Protein AF-A0A965XQX8-F1 (afdb_monomer)

Secondary structure (DSSP, 8-state):
-TT--EEEE-S-HHHHHT-HHHHHHHHHHH--TTTSEEETTEEEETTEEEESS-EEEE----TTSPPP-PPPHHHHHHHHHHHSTTSTTTT--

Sequence (93 aa):
LGGIRLVVVADDPAFVRLSWRNFLWTTFTRSDPATDIYGLGSFTHCKHWGCRGALVIDARAKEFHAPVLEEDPDVVARVEALAAPGGPFHKLF

Mean predicted aligned error: 5.16 Å

Structure (mmCIF, N/CA/C/O backbone):
data_AF-A0A965XQX8-F1
#
_entry.id   AF-A0A965XQX8-F1
#
loop_
_atom_site.group_PDB
_atom_site.id
_atom_site.type_symbol
_atom_site.label_atom_id
_atom_site.label_alt_id
_atom_site.label_comp_id
_atom_site.label_asym_id
_atom_site.label_entity_id
_atom_site.label_seq_id
_atom_site.pdbx_PDB_ins_code
_atom_site.Cartn_x
_atom_site.Cartn_y
_atom_site.Cartn_z
_atom_site.occupancy
_atom_site.B_iso_or_equiv
_atom_site.auth_seq_id
_atom_site.auth_comp_id
_atom_site.auth_asym_id
_atom_site.auth_atom_id
_atom_site.pdbx_PDB_model_num
ATOM 1 N N . LEU A 1 1 ? -18.309 -11.767 5.184 1.00 57.69 1 LEU A N 1
ATOM 2 C CA . LEU A 1 1 ? -16.909 -11.403 5.525 1.00 57.69 1 LEU A CA 1
ATOM 3 C C . LEU A 1 1 ? -16.287 -12.233 6.667 1.00 57.69 1 LEU A C 1
ATOM 5 O O . LEU A 1 1 ? -15.145 -11.971 7.008 1.00 57.69 1 LEU A O 1
ATOM 9 N N . GLY A 1 2 ? -16.950 -13.257 7.231 1.00 62.31 2 GLY A N 1
ATOM 10 C CA . GLY A 1 2 ? -16.486 -13.946 8.457 1.00 62.31 2 GLY A CA 1
ATOM 11 C C . GLY A 1 2 ? -15.134 -14.685 8.408 1.00 62.31 2 GLY A C 1
ATOM 12 O O . GLY A 1 2 ? -14.655 -15.102 9.456 1.00 62.31 2 GLY A O 1
ATOM 13 N N . GLY A 1 3 ? -14.508 -14.830 7.233 1.00 85.19 3 GLY A N 1
ATOM 14 C CA . GLY A 1 3 ? -13.171 -15.422 7.067 1.00 85.19 3 GLY A CA 1
ATOM 15 C C . GLY A 1 3 ? -12.078 -14.443 6.618 1.00 85.19 3 GLY A C 1
ATOM 16 O O . GLY A 1 3 ? -10.914 -14.825 6.566 1.00 85.19 3 GLY A O 1
ATOM 17 N N . ILE A 1 4 ? -12.423 -13.190 6.302 1.00 91.06 4 ILE A N 1
ATOM 18 C CA . ILE A 1 4 ? -11.448 -12.189 5.849 1.00 91.06 4 ILE A CA 1
ATOM 19 C C . ILE A 1 4 ? -10.895 -11.461 7.072 1.00 91.06 4 ILE A C 1
ATOM 21 O O . ILE A 1 4 ? -11.655 -10.922 7.874 1.00 91.06 4 ILE A O 1
ATOM 25 N N . ARG A 1 5 ? -9.567 -11.471 7.223 1.00 92.12 5 ARG A N 1
ATOM 26 C CA . ARG A 1 5 ? -8.868 -10.854 8.363 1.00 92.12 5 ARG A CA 1
ATOM 27 C C . ARG A 1 5 ? -8.304 -9.471 8.057 1.00 92.12 5 ARG A C 1
ATOM 29 O O . ARG A 1 5 ? -8.159 -8.679 8.981 1.00 92.12 5 ARG A O 1
ATOM 36 N N . LEU A 1 6 ? -8.044 -9.178 6.786 1.00 95.00 6 LEU A N 1
ATOM 37 C CA . LEU A 1 6 ? -7.490 -7.913 6.323 1.00 95.00 6 LEU A CA 1
ATOM 38 C C . LEU A 1 6 ? -8.195 -7.478 5.038 1.00 95.00 6 LEU A C 1
ATOM 40 O O . LEU A 1 6 ? -8.380 -8.282 4.126 1.00 95.00 6 LEU A O 1
ATOM 44 N N . VAL A 1 7 ? -8.556 -6.204 4.977 1.00 96.25 7 VAL A N 1
ATOM 45 C CA . VAL A 1 7 ? -9.046 -5.514 3.787 1.00 96.25 7 VAL A CA 1
ATOM 46 C C . VAL A 1 7 ? -8.161 -4.293 3.578 1.00 96.25 7 VAL A C 1
ATOM 48 O O . VAL A 1 7 ? -7.938 -3.524 4.507 1.00 96.25 7 VAL A O 1
ATOM 51 N N . VAL A 1 8 ? -7.663 -4.108 2.361 1.00 97.44 8 VAL A N 1
ATOM 52 C CA . VAL A 1 8 ? -6.926 -2.900 1.980 1.00 97.44 8 VAL A CA 1
ATOM 53 C C . VAL A 1 8 ? -7.777 -2.127 0.985 1.00 97.44 8 VAL A C 1
ATOM 55 O O . VAL A 1 8 ? -8.246 -2.694 -0.001 1.00 97.44 8 VAL A O 1
ATOM 58 N N . VAL A 1 9 ? -7.992 -0.846 1.266 1.00 97.75 9 VAL A N 1
ATOM 59 C CA . VAL A 1 9 ? -8.651 0.095 0.360 1.00 97.75 9 VAL A CA 1
ATOM 60 C C . VAL A 1 9 ? -7.556 0.814 -0.419 1.00 97.75 9 VAL A C 1
ATOM 62 O O . VAL A 1 9 ? -6.673 1.413 0.184 1.00 97.75 9 VAL A O 1
ATOM 65 N N . ALA A 1 10 ? -7.585 0.729 -1.745 1.00 97.31 10 ALA A N 1
ATOM 66 C CA . ALA A 1 10 ? -6.565 1.304 -2.618 1.00 97.31 10 ALA A CA 1
ATOM 67 C C . ALA A 1 10 ? -7.206 1.898 -3.876 1.00 97.31 10 ALA A C 1
ATOM 69 O O . ALA A 1 10 ? -8.286 1.462 -4.276 1.00 97.31 10 ALA A O 1
ATOM 70 N N . ASP A 1 11 ? -6.523 2.863 -4.497 1.00 95.88 11 ASP A N 1
ATOM 71 C CA . ASP A 1 11 ? -7.005 3.557 -5.701 1.00 95.88 11 ASP A CA 1
ATOM 72 C C . ASP A 1 11 ? -7.079 2.622 -6.917 1.00 95.88 11 ASP A C 1
ATOM 74 O O . ASP A 1 11 ? -8.054 2.644 -7.664 1.00 95.88 11 ASP A O 1
ATOM 78 N N . ASP A 1 12 ? -6.075 1.752 -7.076 1.00 95.81 12 ASP A N 1
ATOM 79 C CA . ASP A 1 12 ? -6.013 0.741 -8.135 1.00 95.81 12 ASP A CA 1
ATOM 80 C C . ASP A 1 12 ? -5.813 -0.670 -7.544 1.00 95.81 12 ASP A C 1
ATOM 82 O O . ASP A 1 12 ? -4.686 -1.164 -7.410 1.00 95.81 12 ASP A O 1
ATOM 86 N N . PRO A 1 13 ? -6.907 -1.369 -7.195 1.00 95.56 13 PRO A N 1
ATOM 87 C CA . PRO A 1 13 ? -6.839 -2.742 -6.710 1.00 95.56 13 PRO A CA 1
ATOM 88 C C . PRO A 1 13 ? -6.262 -3.726 -7.738 1.00 95.56 13 PRO A C 1
ATOM 90 O O . PRO A 1 13 ? -5.750 -4.780 -7.348 1.00 95.56 13 PRO A O 1
ATOM 93 N N . ALA A 1 14 ? -6.351 -3.420 -9.041 1.00 97.12 14 ALA A N 1
ATOM 94 C CA . ALA A 1 14 ? -5.817 -4.278 -10.087 1.00 97.12 14 ALA A CA 1
ATOM 95 C C . ALA A 1 14 ? -4.287 -4.256 -10.063 1.00 97.12 14 ALA A C 1
ATOM 97 O O . ALA A 1 14 ? -3.698 -5.332 -10.066 1.00 97.12 14 ALA A O 1
ATOM 98 N N . PHE A 1 15 ? -3.657 -3.085 -9.932 1.00 95.19 15 PHE A N 1
ATOM 99 C CA . PHE A 1 15 ? -2.208 -2.961 -9.740 1.00 95.19 15 PHE A CA 1
ATOM 100 C C . PHE A 1 15 ? -1.729 -3.643 -8.453 1.00 95.19 15 PHE A C 1
ATOM 102 O O . PHE A 1 15 ? -0.740 -4.384 -8.463 1.00 95.19 15 PHE A O 1
ATOM 109 N N . VAL A 1 16 ? -2.455 -3.437 -7.348 1.00 97.06 16 VAL A N 1
ATOM 110 C CA . VAL A 1 16 ? -2.118 -3.993 -6.027 1.00 97.06 16 VAL A CA 1
ATOM 111 C C . VAL A 1 16 ? -2.072 -5.522 -6.051 1.00 97.06 16 VAL A C 1
ATOM 113 O O . VAL A 1 16 ? -1.158 -6.111 -5.476 1.00 97.06 16 VAL A O 1
ATOM 116 N N . ARG A 1 17 ? -3.015 -6.184 -6.740 1.00 96.38 17 ARG A N 1
ATOM 117 C CA . ARG A 1 17 ? -3.069 -7.658 -6.800 1.00 96.38 17 ARG A CA 1
ATOM 118 C C . ARG A 1 17 ? -2.043 -8.297 -7.742 1.00 96.38 17 ARG A C 1
ATOM 120 O O . ARG A 1 17 ? -1.898 -9.515 -7.696 1.00 96.38 17 ARG A O 1
ATOM 127 N N . LEU A 1 18 ? -1.372 -7.528 -8.610 1.00 97.19 18 LEU A N 1
ATOM 128 C CA . LEU A 1 18 ? -0.439 -8.088 -9.602 1.00 97.19 18 LEU A CA 1
ATOM 129 C C . LEU A 1 18 ? 0.773 -8.760 -8.957 1.00 97.19 18 LEU A C 1
ATOM 131 O O . LEU A 1 18 ? 1.320 -9.706 -9.518 1.00 97.19 18 LEU A O 1
ATOM 135 N N . SER A 1 19 ? 1.221 -8.273 -7.798 1.00 97.88 19 SER A N 1
ATOM 136 C CA . SER A 1 19 ? 2.360 -8.859 -7.102 1.00 97.88 19 SER A CA 1
ATOM 137 C C . SER A 1 19 ? 2.338 -8.564 -5.608 1.00 97.88 19 SER A C 1
ATOM 139 O O . SER A 1 19 ? 1.786 -7.566 -5.145 1.00 97.88 19 SER A O 1
ATOM 141 N N . TRP A 1 20 ? 3.041 -9.404 -4.849 1.00 97.62 20 TRP A N 1
ATOM 142 C CA . TRP A 1 20 ? 3.285 -9.164 -3.429 1.00 97.62 20 TRP A CA 1
ATOM 143 C C . TRP A 1 20 ? 4.017 -7.839 -3.174 1.00 97.62 20 TRP A C 1
ATOM 145 O O . TRP A 1 20 ? 3.726 -7.138 -2.208 1.00 97.62 20 TRP A O 1
ATOM 155 N N . ARG A 1 21 ? 4.937 -7.458 -4.068 1.00 98.06 21 ARG A N 1
ATOM 156 C CA . ARG A 1 21 ? 5.686 -6.202 -3.960 1.00 98.06 21 ARG A CA 1
ATOM 157 C C . ARG A 1 21 ? 4.770 -4.988 -4.102 1.00 98.06 21 ARG A C 1
ATOM 159 O O . ARG A 1 21 ? 4.885 -4.069 -3.299 1.00 98.06 21 ARG A O 1
ATOM 166 N N . ASN A 1 22 ? 3.841 -5.012 -5.058 1.00 96.50 22 ASN A N 1
ATOM 167 C CA . ASN A 1 22 ? 2.865 -3.936 -5.249 1.00 96.50 22 ASN A CA 1
ATOM 168 C C . ASN A 1 22 ? 1.928 -3.830 -4.048 1.00 96.50 22 ASN A C 1
ATOM 170 O O . ASN A 1 22 ? 1.663 -2.722 -3.584 1.00 96.50 22 ASN A O 1
ATOM 174 N N . PHE A 1 23 ? 1.476 -4.972 -3.518 1.00 97.19 23 PHE A N 1
ATOM 175 C CA . PHE A 1 23 ? 0.684 -5.014 -2.295 1.00 97.19 23 PHE A CA 1
ATOM 176 C C . PHE A 1 23 ? 1.411 -4.361 -1.118 1.00 97.19 23 PHE A C 1
ATOM 178 O O . PHE A 1 23 ? 0.866 -3.441 -0.510 1.00 97.19 23 PHE A O 1
ATOM 185 N N . LEU A 1 24 ? 2.644 -4.786 -0.826 1.00 97.50 24 LEU A N 1
ATOM 186 C CA . LEU A 1 24 ? 3.429 -4.233 0.277 1.00 97.50 24 LEU A CA 1
ATOM 187 C C . LEU A 1 24 ? 3.707 -2.741 0.088 1.00 97.50 24 LEU A C 1
ATOM 189 O O . LEU A 1 24 ? 3.475 -1.955 1.003 1.00 97.50 24 LEU A O 1
ATOM 193 N N . TRP A 1 25 ? 4.183 -2.353 -1.097 1.00 95.31 25 TRP A N 1
ATOM 194 C CA . TRP A 1 25 ? 4.521 -0.966 -1.387 1.00 95.31 25 TRP A CA 1
ATOM 195 C C . TRP A 1 25 ? 3.289 -0.074 -1.263 1.00 95.31 25 TRP A C 1
ATOM 197 O O . TRP A 1 25 ? 3.308 0.878 -0.491 1.00 95.31 25 TRP A O 1
ATOM 207 N N . THR A 1 26 ? 2.187 -0.418 -1.932 1.00 95.94 26 THR A N 1
ATOM 208 C CA . THR A 1 26 ? 0.975 0.412 -1.907 1.00 95.94 26 THR A CA 1
ATOM 209 C C . THR A 1 26 ? 0.413 0.504 -0.495 1.00 95.94 26 THR A C 1
ATOM 211 O O . THR A 1 26 ? 0.143 1.604 -0.027 1.00 95.94 26 THR A O 1
ATOM 214 N N . THR A 1 27 ? 0.296 -0.628 0.209 1.00 97.06 27 THR A N 1
ATOM 215 C CA . THR A 1 27 ? -0.314 -0.666 1.544 1.00 97.06 27 THR A CA 1
ATOM 216 C C . THR A 1 27 ? 0.474 0.177 2.538 1.00 97.06 27 THR A C 1
ATOM 218 O O . THR A 1 27 ? -0.103 1.038 3.185 1.00 97.06 27 THR A O 1
ATOM 221 N N . PHE A 1 28 ? 1.790 -0.032 2.637 1.00 95.69 28 PHE A N 1
ATOM 222 C CA . PHE A 1 28 ? 2.582 0.523 3.738 1.00 95.69 28 PHE A CA 1
ATOM 223 C C . PHE A 1 28 ? 3.274 1.851 3.430 1.00 95.69 28 PHE A C 1
ATOM 225 O O . PHE A 1 28 ? 3.723 2.511 4.360 1.00 95.69 28 PHE A O 1
ATOM 232 N N . THR A 1 29 ? 3.365 2.270 2.163 1.00 94.12 29 THR A N 1
ATOM 233 C CA . THR A 1 29 ? 3.881 3.614 1.828 1.00 94.12 29 THR A CA 1
ATOM 234 C C . THR A 1 29 ? 2.786 4.667 1.733 1.00 94.12 29 THR A C 1
ATOM 236 O O . THR A 1 29 ? 3.093 5.855 1.747 1.00 94.12 29 THR A O 1
ATOM 239 N N . ARG A 1 30 ? 1.515 4.250 1.639 1.00 95.50 30 ARG A N 1
ATOM 240 C CA . ARG A 1 30 ? 0.379 5.172 1.538 1.00 95.50 30 ARG A CA 1
ATOM 241 C C . ARG A 1 30 ? -0.489 5.235 2.785 1.00 95.50 30 ARG A C 1
ATOM 243 O O . ARG A 1 30 ? -1.333 6.116 2.822 1.00 95.50 30 ARG A O 1
ATOM 250 N N . SER A 1 31 ? -0.330 4.350 3.768 1.00 96.75 31 SER A N 1
ATOM 251 C CA . SER A 1 31 ? -1.114 4.388 5.011 1.00 96.75 31 SER A CA 1
ATOM 252 C C . SER A 1 31 ? -0.325 4.987 6.176 1.00 96.75 31 SER A C 1
ATOM 254 O O . SER A 1 31 ? 0.811 4.570 6.411 1.00 96.75 31 SER A O 1
ATOM 256 N N . ASP A 1 32 ? -0.955 5.843 6.972 1.00 95.44 32 ASP A N 1
ATOM 257 C CA . ASP A 1 32 ? -0.499 6.199 8.317 1.00 95.44 32 ASP A CA 1
ATOM 258 C C . ASP A 1 32 ? -1.137 5.250 9.358 1.00 95.44 32 ASP A C 1
ATOM 260 O O . ASP A 1 32 ? -2.363 5.246 9.517 1.00 95.44 32 ASP A O 1
ATOM 264 N N . PRO A 1 33 ? -0.348 4.453 10.109 1.00 93.56 33 PRO A N 1
ATOM 265 C CA . PRO A 1 33 ? -0.869 3.553 11.138 1.00 93.56 33 PRO A CA 1
ATOM 266 C C . PRO A 1 33 ? -1.752 4.216 12.208 1.00 93.56 33 PRO A C 1
ATOM 268 O O . PRO A 1 33 ? -2.537 3.523 12.855 1.00 93.56 33 PRO A O 1
ATOM 271 N N . ALA A 1 34 ? -1.616 5.523 12.438 1.00 93.75 34 ALA A N 1
ATOM 272 C CA . ALA A 1 34 ? -2.401 6.243 13.432 1.00 93.75 34 ALA A CA 1
ATOM 273 C C . ALA A 1 34 ? -3.794 6.645 12.924 1.00 93.75 34 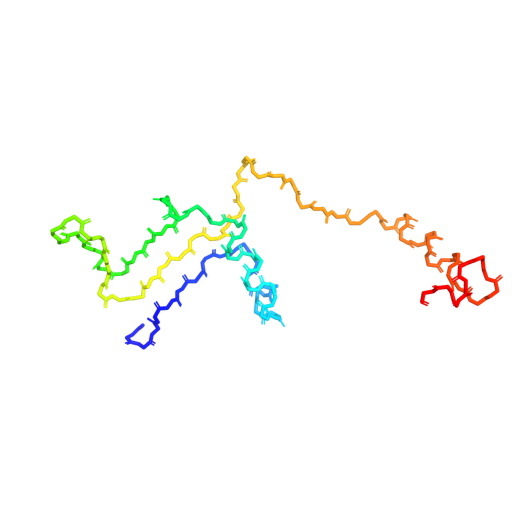ALA A C 1
ATOM 275 O O . ALA A 1 34 ? -4.742 6.656 13.711 1.00 93.75 34 ALA A O 1
ATOM 276 N N . THR A 1 35 ? -3.932 6.982 11.638 1.00 95.38 35 THR A N 1
ATOM 277 C CA . THR A 1 35 ? -5.170 7.571 11.090 1.00 95.38 35 THR A CA 1
ATOM 278 C C . THR A 1 35 ? -5.893 6.679 10.093 1.00 95.38 35 THR A C 1
ATOM 280 O O . THR A 1 35 ? -7.110 6.796 9.961 1.00 95.38 35 THR A O 1
ATOM 283 N N . ASP A 1 36 ? -5.177 5.765 9.439 1.00 97.56 36 ASP A N 1
ATOM 284 C CA . ASP A 1 36 ? -5.681 4.995 8.297 1.00 97.56 36 ASP A CA 1
ATOM 285 C C . ASP A 1 36 ? -6.032 3.545 8.664 1.00 97.56 36 ASP A C 1
ATOM 287 O O . ASP A 1 36 ? -6.236 2.696 7.792 1.00 97.56 36 ASP A O 1
ATOM 291 N N . ILE A 1 37 ? -6.094 3.245 9.964 1.00 97.62 37 ILE A N 1
ATOM 292 C CA . ILE A 1 37 ? -6.399 1.919 10.493 1.00 97.62 37 ILE A CA 1
ATOM 293 C C . ILE A 1 37 ? -7.808 1.898 11.074 1.00 97.62 37 ILE A C 1
ATOM 295 O O . ILE A 1 37 ? -8.131 2.577 12.048 1.00 97.62 37 ILE A O 1
ATOM 299 N N . TYR A 1 38 ? -8.640 1.036 10.501 1.00 97.19 38 TYR A N 1
ATOM 300 C CA . TYR A 1 38 ? -10.016 0.811 10.917 1.00 97.19 38 TYR A CA 1
ATOM 301 C C . TYR A 1 38 ? -10.258 -0.678 11.142 1.00 97.19 38 TYR A C 1
ATOM 303 O O . TYR A 1 38 ? -9.447 -1.535 10.790 1.00 97.19 38 TYR A O 1
ATOM 311 N N . GLY A 1 39 ? -11.396 -1.028 11.730 1.00 95.81 39 GLY A N 1
ATOM 312 C CA . GLY A 1 39 ? -11.735 -2.430 11.914 1.00 95.81 39 GLY A CA 1
ATOM 313 C C . GLY A 1 39 ? -13.221 -2.656 12.095 1.00 95.81 39 GLY A C 1
ATOM 314 O O . GLY A 1 39 ? -13.918 -1.876 12.744 1.00 95.81 39 GLY A O 1
ATOM 315 N N . LEU A 1 40 ? -13.719 -3.753 11.530 1.00 94.75 40 LEU A N 1
ATOM 316 C CA . LEU A 1 40 ? -15.118 -4.139 11.691 1.00 94.75 40 LEU A CA 1
ATOM 317 C C . LEU A 1 40 ? -15.398 -4.473 13.162 1.00 94.75 40 LEU A C 1
ATOM 319 O O . LEU A 1 40 ? -14.789 -5.381 13.737 1.00 94.75 40 LEU A O 1
ATOM 323 N N . GLY A 1 41 ? -16.322 -3.729 13.773 1.00 94.50 41 GLY A N 1
ATOM 324 C CA . GLY A 1 41 ? -16.588 -3.826 15.207 1.00 94.50 41 GLY A CA 1
ATOM 325 C C . GLY A 1 41 ? -15.364 -3.457 16.046 1.00 94.50 41 GLY A C 1
ATOM 326 O O . GLY A 1 41 ? -15.022 -4.195 16.973 1.00 94.50 41 GLY A O 1
ATOM 327 N N . SER A 1 42 ? -14.665 -2.379 15.673 1.00 95.94 42 SER A N 1
ATOM 328 C CA . SER A 1 42 ? -13.541 -1.841 16.438 1.00 95.94 42 SER A CA 1
ATOM 329 C C . SER A 1 42 ? -13.943 -1.491 17.870 1.00 95.94 42 SER A C 1
ATOM 331 O O . SER A 1 42 ? -15.051 -1.012 18.114 1.00 95.94 42 SER A O 1
ATOM 333 N N . PHE A 1 43 ? -13.038 -1.705 18.815 1.00 97.25 43 PHE A N 1
ATOM 334 C CA . PHE A 1 43 ? -13.233 -1.418 20.229 1.00 97.25 43 PHE A CA 1
ATOM 335 C C . PHE A 1 43 ? -11.912 -1.009 20.876 1.00 97.25 43 PHE A C 1
ATOM 337 O O . PHE A 1 43 ? -10.835 -1.341 20.383 1.00 97.25 43 PHE A O 1
ATOM 344 N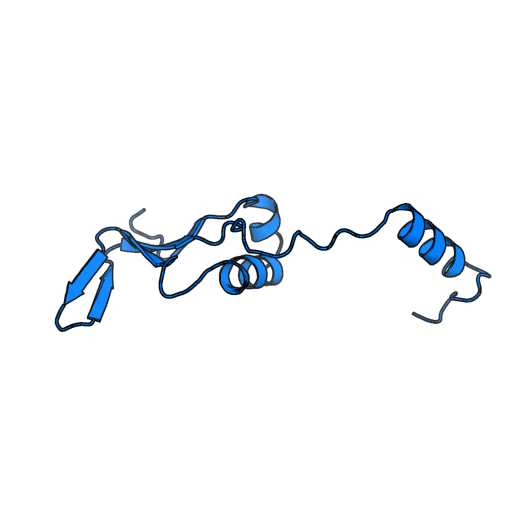 N . THR A 1 44 ? -12.013 -0.356 22.031 1.00 97.62 44 THR A N 1
ATOM 345 C CA . THR A 1 44 ? -10.870 -0.105 2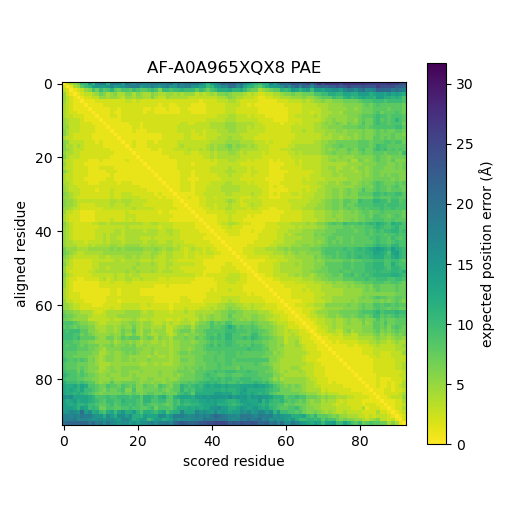2.908 1.00 97.62 44 THR A CA 1
ATOM 346 C C . THR A 1 44 ? -11.139 -0.747 24.260 1.00 97.62 44 THR A C 1
ATOM 348 O O . THR A 1 44 ? -12.151 -0.456 24.894 1.00 97.62 44 THR A O 1
ATOM 351 N N . HIS A 1 45 ? -10.242 -1.617 24.716 1.00 97.31 45 HIS A N 1
ATOM 352 C CA . HIS A 1 45 ? -10.319 -2.258 26.027 1.00 97.31 45 HIS A CA 1
ATOM 353 C C . HIS A 1 45 ? -8.988 -2.076 26.753 1.00 97.31 45 HIS A C 1
ATOM 355 O O . HIS A 1 45 ? -7.940 -2.415 26.213 1.00 97.31 45 HIS A O 1
ATOM 361 N N . CYS A 1 46 ? -9.006 -1.497 27.958 1.00 97.31 46 CYS A N 1
ATOM 362 C CA . CYS A 1 46 ? -7.786 -1.219 28.728 1.00 97.31 46 CYS A CA 1
ATOM 363 C C . CYS A 1 46 ? -6.693 -0.510 27.897 1.00 97.31 46 CYS A C 1
ATOM 365 O O . CYS A 1 46 ? -5.541 -0.936 27.900 1.00 97.31 46 CYS A O 1
ATOM 367 N N . LYS A 1 47 ? -7.060 0.549 27.155 1.00 96.12 47 LYS A N 1
ATOM 368 C CA . LYS A 1 47 ? -6.180 1.316 26.240 1.00 96.12 47 LYS A CA 1
ATOM 369 C C . LYS A 1 47 ? -5.634 0.545 25.026 1.00 96.12 47 LYS A C 1
ATOM 371 O O . LYS A 1 47 ? -4.851 1.107 24.272 1.00 96.12 47 LYS A O 1
ATOM 376 N N . HIS A 1 48 ? -6.061 -0.695 24.801 1.00 95.56 48 HIS A N 1
ATOM 377 C CA . HIS A 1 48 ? -5.718 -1.451 23.600 1.00 95.56 48 HIS A CA 1
ATOM 378 C C . HIS A 1 48 ? -6.841 -1.316 22.583 1.00 95.56 48 HIS A C 1
ATOM 380 O O . HIS A 1 48 ? -7.985 -1.669 22.878 1.00 95.56 48 HIS A O 1
ATOM 386 N N . TRP A 1 49 ? -6.511 -0.806 21.401 1.00 96.38 49 TRP A N 1
ATOM 387 C CA . TRP A 1 49 ? -7.419 -0.809 20.263 1.00 96.38 49 TRP A CA 1
ATOM 388 C C . TRP A 1 49 ? -7.401 -2.182 19.584 1.00 96.38 49 TRP A C 1
ATOM 390 O O . TRP A 1 49 ? -6.353 -2.819 19.468 1.00 96.38 49 TRP A O 1
ATOM 400 N N . GLY A 1 50 ? -8.560 -2.643 19.132 1.00 94.88 50 GLY A N 1
ATOM 401 C CA . GLY A 1 50 ? -8.694 -3.869 18.357 1.00 94.88 50 GLY A CA 1
ATOM 402 C C . GLY A 1 50 ? -9.995 -3.891 17.570 1.00 94.88 50 GLY A C 1
ATOM 403 O O . GLY A 1 50 ? -10.798 -2.963 17.637 1.00 94.88 50 GLY A O 1
ATOM 404 N N . CYS A 1 51 ? -10.233 -4.968 16.826 1.00 95.75 51 CYS A N 1
ATOM 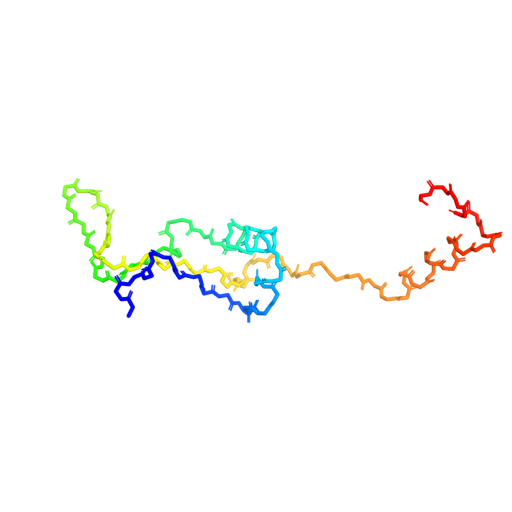405 C CA . CYS A 1 51 ? -11.484 -5.181 16.105 1.00 95.75 51 CYS A CA 1
ATOM 406 C C . CYS A 1 51 ? -11.900 -6.652 16.134 1.00 95.75 51 CYS A C 1
ATOM 408 O O . CYS A 1 51 ? -11.076 -7.545 16.327 1.00 95.75 51 CYS A O 1
ATOM 410 N N . ARG A 1 52 ? -13.208 -6.907 16.016 1.00 93.69 52 ARG A N 1
ATOM 411 C CA . ARG A 1 52 ? -13.765 -8.272 16.060 1.00 93.69 52 ARG A CA 1
ATOM 412 C C . ARG A 1 52 ? -13.795 -8.940 14.684 1.00 93.69 52 ARG A C 1
ATOM 414 O O . ARG A 1 52 ? -13.830 -10.166 14.603 1.00 93.69 52 ARG A O 1
ATOM 421 N N . GLY A 1 53 ? -13.825 -8.140 13.621 1.00 93.56 53 GLY A N 1
ATOM 422 C CA . GLY A 1 53 ? -13.810 -8.592 12.233 1.00 93.56 53 GLY A CA 1
ATOM 423 C C . GLY A 1 53 ? -12.492 -8.285 11.527 1.00 93.56 53 GLY A C 1
ATOM 424 O O . GLY A 1 53 ? -11.423 -8.363 12.125 1.00 93.56 53 GLY A O 1
ATOM 425 N N . ALA A 1 54 ? -12.576 -7.978 10.232 1.00 96.31 54 ALA A N 1
ATOM 426 C CA . ALA A 1 54 ? -11.410 -7.621 9.435 1.00 96.31 54 ALA A CA 1
ATOM 427 C C . ALA A 1 54 ? -10.797 -6.292 9.896 1.00 96.31 54 ALA A C 1
ATOM 429 O O . ALA A 1 54 ? -11.531 -5.327 10.142 1.00 96.31 54 ALA A O 1
ATOM 430 N N . LEU A 1 55 ? -9.464 -6.250 9.929 1.00 96.31 55 LEU A N 1
ATOM 431 C CA . LEU A 1 55 ? -8.701 -5.009 9.909 1.00 96.31 55 LEU A CA 1
ATOM 432 C C . LEU A 1 55 ? -8.869 -4.365 8.532 1.00 96.31 55 LEU A C 1
ATOM 434 O O . LEU A 1 55 ? -8.828 -5.061 7.517 1.00 96.31 55 LEU A O 1
ATOM 438 N N . VAL A 1 56 ? -9.060 -3.057 8.492 1.00 97.69 56 VAL A N 1
ATOM 439 C CA . VAL A 1 56 ? -9.197 -2.285 7.261 1.00 97.69 56 VAL A CA 1
ATOM 440 C C . VAL A 1 56 ? -8.092 -1.236 7.241 1.00 97.69 56 VAL A C 1
ATOM 442 O O . VAL A 1 56 ? -7.978 -0.462 8.186 1.00 97.69 56 VAL A O 1
ATOM 445 N N . ILE A 1 57 ? -7.282 -1.228 6.186 1.00 98.25 57 ILE A N 1
ATOM 446 C CA . ILE A 1 57 ? -6.207 -0.248 5.983 1.00 98.25 57 ILE A CA 1
ATOM 447 C C . ILE A 1 57 ? -6.579 0.642 4.799 1.00 98.25 57 ILE A C 1
ATOM 449 O O . ILE A 1 57 ? -6.832 0.127 3.706 1.00 98.25 57 ILE A O 1
ATOM 453 N N . ASP A 1 58 ? -6.599 1.958 5.004 1.00 98.12 58 ASP A N 1
ATOM 454 C CA . ASP A 1 58 ? -6.760 2.935 3.926 1.00 98.12 58 ASP A CA 1
ATOM 455 C C . ASP A 1 58 ? -5.405 3.292 3.300 1.00 98.12 58 ASP A C 1
ATOM 457 O O . ASP A 1 58 ? -4.657 4.143 3.779 1.00 98.12 58 ASP A O 1
ATOM 461 N N . ALA A 1 59 ? -5.096 2.628 2.191 1.00 97.75 59 ALA A N 1
ATOM 462 C CA . ALA A 1 59 ? -3.879 2.812 1.413 1.00 97.75 59 ALA A CA 1
ATOM 463 C C . ALA A 1 59 ? -4.099 3.676 0.158 1.00 97.75 59 ALA A C 1
ATOM 465 O O . ALA A 1 59 ? -3.294 3.631 -0.777 1.00 97.75 59 ALA A O 1
ATOM 466 N N . ARG A 1 60 ? -5.181 4.460 0.102 1.00 97.06 60 ARG A N 1
ATOM 467 C CA . ARG A 1 60 ? -5.384 5.433 -0.981 1.00 97.06 60 ARG A CA 1
ATOM 468 C C . ARG A 1 60 ? -4.353 6.551 -0.902 1.00 97.06 60 ARG A C 1
ATOM 470 O O . ARG A 1 60 ? -3.844 6.849 0.180 1.00 97.06 60 ARG A O 1
ATOM 477 N N . ALA A 1 61 ? -4.025 7.158 -2.036 1.00 94.44 61 ALA A N 1
ATOM 478 C CA . ALA A 1 61 ? -3.175 8.340 -2.082 1.00 94.44 61 ALA A CA 1
ATOM 479 C C . ALA A 1 61 ? -3.839 9.527 -1.358 1.00 94.44 61 ALA A C 1
ATOM 481 O O . ALA A 1 61 ? -5.058 9.687 -1.392 1.00 94.44 61 ALA A O 1
ATOM 482 N N . LYS A 1 62 ? -3.028 10.355 -0.691 1.00 93.75 62 LYS A N 1
ATOM 483 C CA . LYS A 1 62 ? -3.464 11.576 -0.003 1.00 93.75 62 LYS A CA 1
ATOM 484 C C . LYS A 1 62 ? -2.949 12.800 -0.752 1.00 93.75 62 LYS A C 1
ATOM 486 O O . LYS A 1 62 ? -1.911 12.722 -1.401 1.00 93.75 62 LYS A O 1
ATOM 491 N N . GLU A 1 63 ? -3.638 13.932 -0.621 1.00 92.00 63 GLU A N 1
ATOM 492 C CA . GLU A 1 63 ? -3.296 15.180 -1.331 1.00 92.00 63 GLU A CA 1
ATOM 493 C C . GLU A 1 63 ? -1.873 15.678 -1.041 1.00 92.00 63 GLU A C 1
ATOM 495 O O . GLU A 1 63 ? -1.245 16.295 -1.893 1.00 92.00 63 GLU A O 1
ATOM 500 N N . PHE A 1 64 ? -1.350 15.390 0.151 1.00 91.62 64 PHE A N 1
ATOM 501 C CA . PHE A 1 64 ? 0.003 15.771 0.555 1.00 91.62 64 PHE A CA 1
ATOM 502 C C . PHE A 1 64 ? 1.085 14.768 0.123 1.00 91.62 64 PHE A C 1
ATOM 504 O O . PHE A 1 64 ? 2.267 15.010 0.368 1.00 91.62 64 PHE A O 1
ATOM 511 N N . HIS A 1 65 ? 0.722 13.631 -0.480 1.00 92.19 65 HIS A N 1
ATOM 512 C CA . HIS A 1 65 ? 1.713 12.727 -1.056 1.00 92.19 65 HIS A CA 1
ATOM 513 C C . HIS A 1 65 ? 2.324 13.348 -2.308 1.00 92.19 65 HIS A C 1
ATOM 515 O O . HIS A 1 65 ? 1.658 14.047 -3.071 1.00 92.19 65 HIS A O 1
ATOM 521 N N . ALA A 1 66 ? 3.598 13.041 -2.544 1.00 90.75 66 ALA A N 1
ATOM 522 C CA . ALA A 1 66 ? 4.206 13.352 -3.824 1.00 90.75 66 ALA A CA 1
ATOM 523 C C . ALA A 1 66 ? 3.405 12.679 -4.957 1.00 90.75 66 ALA A C 1
ATOM 525 O O . ALA A 1 66 ? 2.911 11.557 -4.769 1.00 90.75 66 ALA A O 1
ATOM 526 N N . PRO A 1 67 ? 3.278 13.336 -6.123 1.00 87.94 67 PRO A N 1
ATOM 527 C CA . PRO A 1 67 ? 2.699 12.697 -7.293 1.00 87.94 67 PRO A CA 1
ATOM 528 C C . PRO A 1 67 ? 3.486 11.433 -7.647 1.00 87.94 67 PRO A C 1
ATOM 530 O O . PRO A 1 67 ? 4.654 11.270 -7.278 1.00 87.94 67 PRO A O 1
ATOM 533 N N . VAL A 1 68 ? 2.828 10.522 -8.359 1.00 85.31 68 VAL A N 1
ATOM 534 C CA . VAL A 1 68 ? 3.476 9.300 -8.835 1.00 85.31 68 VAL A CA 1
ATOM 535 C C . VAL A 1 68 ? 4.645 9.682 -9.742 1.00 85.31 68 VAL A C 1
ATOM 537 O O . VAL A 1 68 ? 4.533 10.587 -10.565 1.00 85.31 68 VAL A O 1
ATOM 540 N N . LEU A 1 69 ? 5.776 8.997 -9.568 1.00 87.69 69 LEU A N 1
ATOM 541 C CA . LEU A 1 69 ? 6.887 9.109 -10.500 1.00 87.69 69 LEU A CA 1
ATOM 542 C C . LEU A 1 69 ? 6.498 8.386 -11.790 1.00 87.69 69 LEU A C 1
ATOM 544 O O . LEU A 1 69 ? 6.426 7.158 -11.810 1.00 87.69 69 LEU A O 1
ATOM 548 N N . GLU A 1 70 ? 6.240 9.156 -12.838 1.00 89.88 70 GLU A N 1
ATOM 549 C CA . GLU A 1 70 ? 5.971 8.650 -14.179 1.00 89.88 70 GLU A CA 1
ATOM 550 C C . GLU A 1 70 ? 7.215 8.834 -15.049 1.00 89.88 70 GLU A C 1
ATOM 552 O O . GLU A 1 70 ? 7.886 9.868 -14.991 1.00 89.88 70 GLU A O 1
ATOM 557 N N . GLU A 1 71 ? 7.554 7.806 -15.823 1.00 93.75 71 GLU A N 1
ATOM 558 C CA . GLU A 1 71 ? 8.655 7.883 -16.776 1.00 93.75 71 GLU A CA 1
ATOM 559 C C . GLU A 1 71 ? 8.241 8.737 -17.977 1.00 93.75 71 GLU A C 1
ATOM 561 O O . GLU A 1 71 ? 7.138 8.595 -18.506 1.00 93.75 71 GLU A O 1
ATOM 566 N N . ASP A 1 72 ? 9.138 9.613 -18.429 1.00 95.94 72 ASP A N 1
ATOM 567 C CA . ASP A 1 72 ? 8.922 10.389 -19.648 1.00 95.94 72 ASP A CA 1
ATOM 568 C C . ASP A 1 72 ? 9.091 9.464 -20.872 1.00 95.94 72 ASP A C 1
ATOM 570 O O . ASP A 1 72 ? 10.191 8.932 -21.081 1.00 95.94 72 ASP A O 1
ATOM 574 N N . PRO A 1 73 ? 8.039 9.257 -21.691 1.00 96.31 73 PRO A N 1
ATOM 575 C CA . PRO A 1 73 ? 8.077 8.304 -22.796 1.00 96.31 73 PRO A CA 1
ATOM 576 C C . PRO A 1 73 ? 9.126 8.658 -23.858 1.00 96.31 73 PRO A C 1
ATOM 578 O O . PRO A 1 73 ? 9.713 7.751 -24.451 1.00 96.31 73 PRO A O 1
ATOM 581 N N . ASP A 1 74 ? 9.417 9.944 -24.073 1.00 97.50 74 ASP A N 1
ATOM 582 C CA . ASP A 1 74 ? 10.425 10.380 -25.043 1.00 97.50 74 ASP A CA 1
ATOM 583 C C . ASP A 1 74 ? 11.838 10.087 -24.525 1.00 97.50 74 ASP A C 1
ATOM 585 O O . ASP A 1 74 ? 12.728 9.674 -25.280 1.00 97.50 74 ASP A O 1
ATOM 589 N N . VAL A 1 75 ? 12.049 10.250 -23.215 1.00 96.75 75 VAL A N 1
ATOM 590 C CA . VAL A 1 75 ? 13.316 9.896 -22.563 1.00 96.75 75 VAL A CA 1
ATOM 591 C C . VAL A 1 75 ? 13.522 8.385 -22.581 1.00 96.75 75 VAL A C 1
ATOM 593 O O . VAL A 1 75 ? 14.610 7.940 -22.952 1.00 96.75 75 VAL A O 1
ATOM 596 N N . VAL A 1 76 ? 12.491 7.600 -22.255 1.00 96.75 76 VAL A N 1
ATOM 597 C CA . VAL A 1 76 ? 12.532 6.132 -22.336 1.00 96.75 76 VAL A CA 1
ATOM 598 C C . VAL A 1 76 ? 12.883 5.693 -23.757 1.00 96.75 76 VAL A C 1
ATOM 600 O O . VAL A 1 76 ? 13.862 4.973 -23.944 1.00 96.75 76 VAL A O 1
ATOM 603 N N . ALA A 1 77 ? 12.178 6.196 -24.776 1.00 96.19 77 ALA A N 1
ATOM 604 C CA . ALA A 1 77 ? 12.440 5.845 -26.172 1.00 96.19 77 ALA A CA 1
ATOM 605 C C . ALA A 1 77 ? 13.877 6.182 -26.605 1.00 96.19 77 ALA A C 1
ATOM 607 O O . ALA A 1 77 ? 14.523 5.412 -27.321 1.00 96.19 77 ALA A O 1
ATOM 608 N N . ARG A 1 78 ? 14.410 7.319 -26.145 1.00 96.19 78 ARG A N 1
ATOM 609 C CA . ARG A 1 78 ? 15.795 7.710 -26.417 1.00 96.19 78 ARG A CA 1
ATOM 610 C C . ARG A 1 78 ? 16.801 6.780 -25.736 1.00 96.19 78 ARG A C 1
ATOM 612 O O . ARG A 1 78 ? 17.808 6.449 -26.358 1.00 96.19 78 ARG A O 1
ATOM 619 N N . VAL A 1 79 ? 16.562 6.369 -24.492 1.00 95.00 79 VAL A N 1
ATOM 620 C CA . VAL A 1 79 ? 17.434 5.416 -23.782 1.00 95.00 79 VAL A CA 1
ATOM 621 C C . VAL A 1 79 ? 17.397 4.043 -24.458 1.00 95.00 79 VAL A C 1
ATOM 623 O O . VAL A 1 79 ? 18.458 3.480 -24.726 1.00 95.00 79 VAL A O 1
ATOM 626 N N . GLU A 1 80 ? 16.213 3.556 -24.831 1.00 94.94 80 GLU A N 1
ATOM 627 C CA . GLU A 1 80 ? 16.034 2.299 -25.570 1.00 94.94 80 GLU A CA 1
ATOM 628 C C . GLU A 1 80 ? 16.790 2.308 -26.90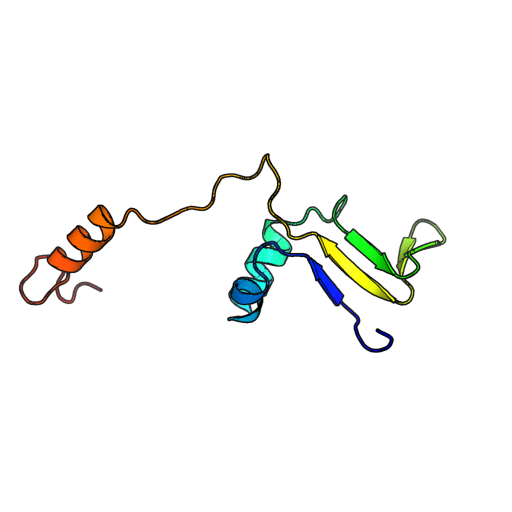9 1.00 94.94 80 GLU A C 1
ATOM 630 O O . GLU A 1 80 ? 17.504 1.360 -27.239 1.00 94.94 80 GLU A O 1
ATOM 635 N N . ALA A 1 81 ? 16.738 3.414 -27.660 1.00 94.94 81 ALA A N 1
ATOM 636 C CA . ALA A 1 81 ? 17.496 3.554 -28.905 1.00 94.94 81 ALA A CA 1
ATOM 637 C C . ALA A 1 81 ? 19.022 3.491 -28.694 1.00 94.94 81 ALA A C 1
ATOM 639 O O . ALA A 1 81 ? 19.744 2.974 -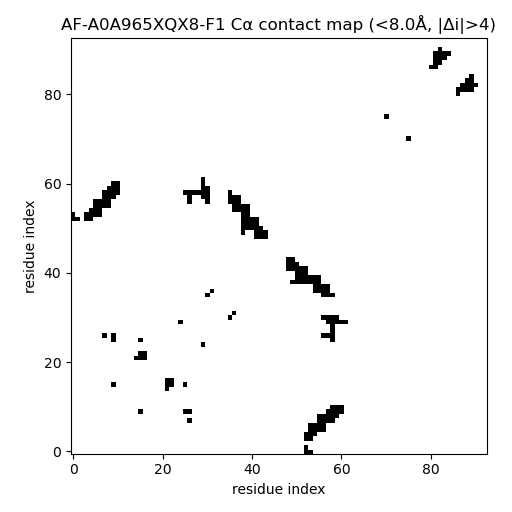29.546 1.00 94.94 81 ALA A O 1
ATOM 640 N N . LEU A 1 82 ? 19.528 3.991 -27.561 1.00 95.69 82 LEU A N 1
ATOM 641 C CA . LEU A 1 82 ? 20.950 3.897 -27.208 1.00 95.69 82 LEU A CA 1
ATOM 642 C C . LEU A 1 82 ? 21.349 2.481 -26.758 1.00 95.69 82 LEU A C 1
ATOM 644 O O . LEU A 1 82 ? 22.511 2.101 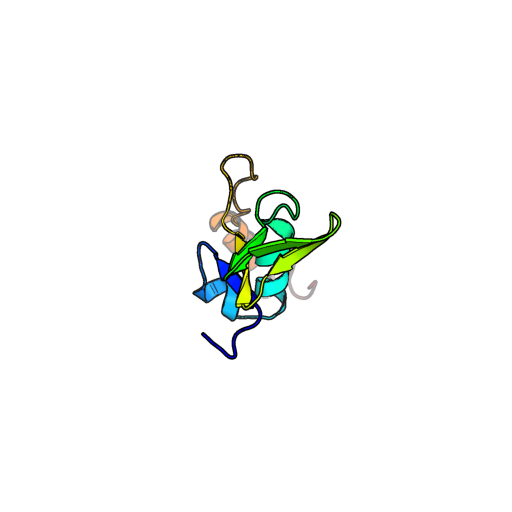-26.926 1.00 95.69 82 LEU A O 1
ATOM 648 N N . ALA A 1 83 ? 20.411 1.718 -26.192 1.00 95.31 83 ALA A N 1
ATOM 649 C CA . ALA A 1 83 ? 20.597 0.329 -25.768 1.00 95.31 83 ALA A CA 1
ATOM 650 C C . ALA A 1 83 ? 20.430 -0.692 -26.911 1.00 95.31 83 ALA A C 1
ATOM 652 O O . ALA A 1 83 ? 20.898 -1.828 -26.799 1.00 95.31 83 ALA A O 1
ATOM 653 N N . ALA A 1 84 ? 19.812 -0.288 -28.026 1.00 95.12 84 ALA A N 1
ATOM 654 C CA . ALA A 1 84 ? 19.621 -1.118 -29.210 1.00 95.12 84 ALA A CA 1
ATOM 655 C C . ALA A 1 84 ? 20.952 -1.649 -29.793 1.00 95.12 84 ALA A C 1
ATOM 657 O O . ALA A 1 84 ? 22.014 -1.050 -29.588 1.00 95.12 84 ALA A O 1
ATOM 658 N N . PRO A 1 85 ? 20.931 -2.759 -30.560 1.00 95.25 85 PRO A N 1
ATOM 659 C CA . PRO A 1 85 ? 22.141 -3.342 -31.130 1.00 95.25 85 PRO A CA 1
ATOM 660 C C . PRO A 1 85 ? 22.997 -2.342 -31.917 1.00 95.25 85 PRO A C 1
ATOM 662 O O . PRO A 1 85 ? 22.544 -1.734 -32.882 1.00 95.25 85 PRO A O 1
ATOM 665 N N . GLY A 1 86 ? 24.260 -2.203 -31.509 1.00 92.19 86 GLY A N 1
ATOM 666 C CA . GLY A 1 86 ? 25.218 -1.261 -32.106 1.00 92.19 86 GLY A CA 1
ATOM 667 C C . GLY A 1 86 ? 25.207 0.140 -31.485 1.00 92.19 86 GLY A C 1
ATOM 668 O O . GLY A 1 86 ? 26.068 0.949 -31.824 1.00 92.19 86 GLY A O 1
ATOM 669 N N . GLY A 1 87 ? 24.282 0.417 -30.563 1.00 93.00 87 GLY A N 1
ATOM 670 C CA . GLY A 1 87 ? 24.247 1.640 -29.769 1.00 93.00 87 GLY A CA 1
ATOM 671 C C . GLY A 1 87 ? 25.293 1.665 -28.645 1.00 93.00 87 GLY A C 1
ATOM 672 O O . GLY A 1 87 ? 25.873 0.632 -28.294 1.00 93.00 87 GLY A O 1
ATOM 673 N N . PRO A 1 88 ? 25.549 2.846 -28.055 1.00 94.50 88 PRO A N 1
ATOM 674 C CA . PRO A 1 88 ? 26.593 3.025 -27.047 1.00 94.50 88 PRO A CA 1
ATOM 675 C C . PRO A 1 88 ? 26.310 2.305 -25.724 1.00 94.50 88 PRO A C 1
ATOM 677 O O . PRO A 1 88 ? 27.250 2.091 -24.966 1.00 94.50 88 PRO A O 1
ATOM 680 N N . PHE A 1 89 ? 25.057 1.924 -25.441 1.00 92.69 89 PHE A N 1
ATOM 681 C CA . PHE A 1 89 ? 24.677 1.152 -24.250 1.00 92.69 89 PHE A CA 1
ATOM 682 C C . PHE A 1 89 ? 24.444 -0.337 -24.528 1.00 92.69 89 PHE A C 1
ATOM 684 O O . PHE A 1 89 ? 24.094 -1.093 -23.622 1.00 92.69 89 PHE A O 1
ATOM 691 N N . HIS A 1 90 ? 24.669 -0.789 -25.762 1.00 93.56 90 HIS A N 1
ATOM 692 C CA . HIS A 1 90 ? 24.453 -2.179 -26.134 1.00 93.56 90 HIS A CA 1
ATOM 693 C C . HIS A 1 90 ? 25.334 -3.126 -25.296 1.00 93.56 90 HIS A C 1
ATOM 695 O O . HIS A 1 90 ? 26.562 -3.028 -25.322 1.00 93.56 90 HIS A O 1
ATOM 701 N N . LYS A 1 91 ? 24.696 -4.077 -24.595 1.00 89.50 91 LYS A N 1
ATOM 702 C CA . LYS A 1 91 ? 25.305 -5.078 -23.687 1.0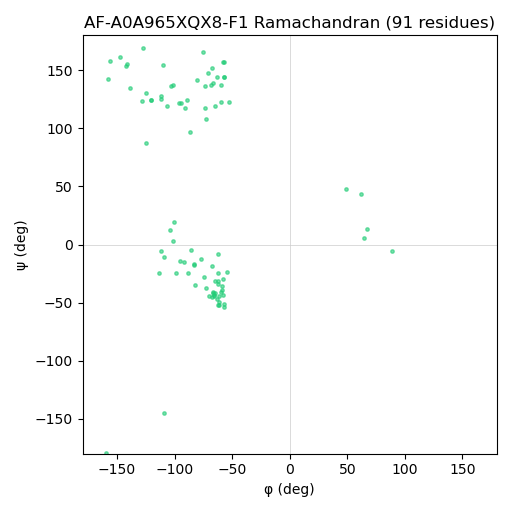0 89.50 91 LYS A CA 1
ATOM 703 C C . LYS A 1 91 ? 25.939 -4.533 -22.399 1.00 89.50 91 LYS A C 1
ATOM 705 O O . LYS A 1 91 ? 26.679 -5.268 -21.747 1.00 89.50 91 LYS A O 1
ATOM 710 N N . LEU A 1 92 ? 25.690 -3.276 -22.034 1.00 84.50 92 LEU A N 1
ATOM 711 C CA . LEU A 1 92 ? 26.152 -2.731 -20.750 1.00 84.50 92 LEU A CA 1
ATOM 712 C C . LEU A 1 92 ? 25.221 -3.076 -19.579 1.00 84.50 92 LEU A C 1
ATOM 714 O O . LEU A 1 92 ? 25.658 -3.015 -18.430 1.00 84.50 92 LEU A O 1
ATOM 718 N N . PHE A 1 93 ? 23.982 -3.471 -19.877 1.00 67.00 93 PHE A N 1
ATOM 719 C CA . PHE A 1 93 ? 22.942 -3.854 -18.926 1.00 67.00 93 PHE A CA 1
ATOM 720 C C . PHE A 1 93 ? 22.189 -5.079 -19.449 1.00 67.00 93 PHE A C 1
ATOM 722 O O . PHE A 1 93 ? 22.114 -5.226 -20.695 1.00 67.00 93 PHE A O 1
#

Nearest PDB structures (foldseek):
  2rmk-assembly1_A  TM=1.912E-01  e=2.150E+00  Homo sapiens

Foldseek 3Di:
DAPAAAAEAEPDVPQLPPDPVSVCCLQPVQFDPVPFWDEDQWDADPNDIDYPGHIYGYSYHDPPDDPDDDDDVVVVVVVVVQCPPPHPVPPVD

Radius of gyration: 20.61 Å; Cα contacts (8 Å, |Δi|>4): 110; chains: 1; bounding box: 44×31×61 Å

Solvent-accessible surface area (backbone atoms only — not comparable to full-atom values): 5632 Å² total; per-residue (Å²): 114,97,86,48,61,70,46,77,45,51,84,54,61,69,63,30,69,72,36,73,64,40,35,51,49,45,45,64,75,40,34,50,83,88,78,29,60,49,37,43,71,53,48,73,57,96,90,42,76,51,50,78,50,26,39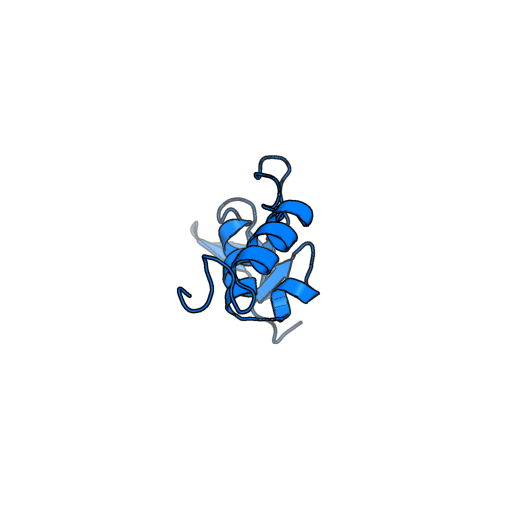,33,38,43,21,36,87,56,92,88,51,80,76,82,89,74,82,56,66,69,59,50,54,53,51,50,58,33,41,33,93,88,29,94,43,42,85,76,116

pLDDT: mean 93.91, std 6.47, range [57.69, 98.25]